Protein AF-A0A531MIB7-F1 (afdb_monomer_lite)

Secondary structure (DSSP, 8-state):
-EEEEEEEPTTS-EEEEEEE---S--SS---TT--------TT-------

Sequence (50 aa):
DMTVYHVRLDDGQ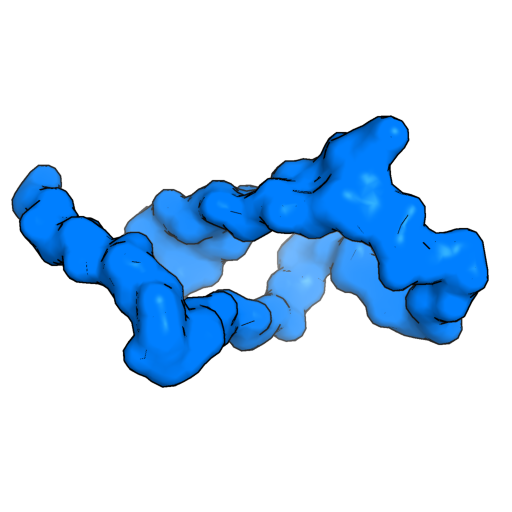IVRASALNAARVTEDPLTWNDRAWVSFRPDAGVVLAR

Foldseek 3Di:
DKDWDFDQDPVRDTDIDIDDPPDPDDPDDDDPPDDDDDDDDPPDDDDDDD

Radius of gyration: 12.63 Å; chains: 1; bounding box: 25×23×33 Å

pLDDT: mean 85.92, std 11.32, range [54.41, 95.88]

Structure (mmCIF, N/CA/C/O backbone):
data_AF-A0A531MIB7-F1
#
_entry.id   AF-A0A531MIB7-F1
#
loop_
_atom_site.group_PDB
_atom_site.id
_atom_site.type_symbol
_atom_site.label_atom_id
_atom_site.label_alt_id
_atom_site.label_comp_id
_atom_site.label_asym_id
_atom_site.label_entity_id
_atom_site.label_seq_id
_atom_site.pdbx_PDB_ins_code
_atom_site.Cartn_x
_atom_site.Cartn_y
_atom_site.Cartn_z
_atom_site.occupancy
_atom_site.B_iso_or_equiv
_atom_site.auth_seq_id
_atom_site.auth_comp_id
_atom_site.auth_asym_id
_atom_site.auth_atom_id
_atom_site.pdbx_PDB_model_num
ATOM 1 N N . ASP A 1 1 ? 10.828 -12.370 -5.869 1.00 79.44 1 ASP A N 1
ATOM 2 C CA . ASP A 1 1 ? 11.264 -11.118 -5.233 1.00 79.44 1 ASP A CA 1
ATOM 3 C C . ASP A 1 1 ? 10.041 -10.208 -5.073 1.00 79.44 1 ASP A C 1
ATOM 5 O O . ASP A 1 1 ? 9.093 -10.366 -5.846 1.00 79.44 1 ASP A O 1
ATOM 9 N N . MET A 1 2 ? 9.990 -9.405 -4.011 1.00 84.31 2 MET A N 1
ATOM 10 C CA . MET A 1 2 ? 8.794 -8.678 -3.554 1.00 84.31 2 MET A CA 1
ATOM 11 C C . MET A 1 2 ? 9.170 -7.241 -3.209 1.00 84.31 2 MET A C 1
ATOM 13 O O . MET A 1 2 ? 10.094 -7.021 -2.429 1.00 84.31 2 MET A O 1
ATOM 17 N N . THR A 1 3 ? 8.393 -6.283 -3.705 1.00 87.50 3 THR A N 1
ATOM 18 C CA . THR A 1 3 ? 8.502 -4.877 -3.305 1.00 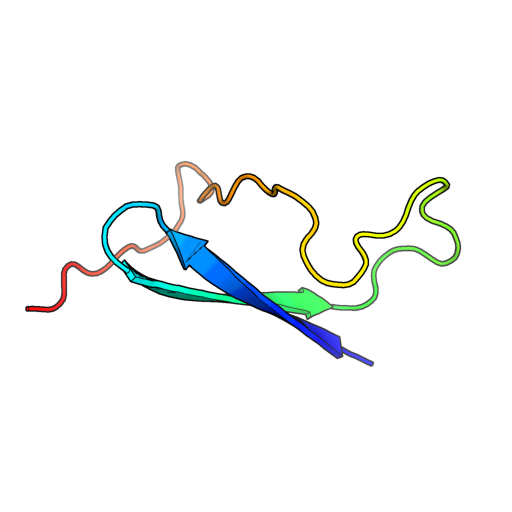87.50 3 THR A CA 1
ATOM 19 C C . THR A 1 3 ? 7.393 -4.534 -2.315 1.00 87.50 3 THR A C 1
ATOM 21 O O . THR A 1 3 ? 6.239 -4.918 -2.511 1.00 87.50 3 THR A O 1
ATOM 24 N N . VAL A 1 4 ? 7.728 -3.813 -1.242 1.00 91.69 4 VAL A N 1
ATOM 25 C CA . VAL A 1 4 ? 6.752 -3.315 -0.262 1.00 91.69 4 VAL A CA 1
ATOM 26 C C . VAL A 1 4 ? 6.766 -1.793 -0.269 1.00 91.69 4 VAL A C 1
ATOM 28 O O . VAL A 1 4 ? 7.777 -1.178 0.064 1.00 91.69 4 VAL A O 1
ATOM 31 N N . TYR A 1 5 ? 5.628 -1.191 -0.601 1.00 93.12 5 TYR A N 1
ATOM 32 C CA . TYR A 1 5 ? 5.424 0.252 -0.532 1.00 93.12 5 TYR A CA 1
ATOM 33 C C . TYR A 1 5 ? 4.819 0.636 0.821 1.00 93.12 5 TYR A C 1
ATOM 35 O O . TYR A 1 5 ? 3.799 0.076 1.234 1.00 93.12 5 TYR A O 1
ATOM 43 N N . HIS A 1 6 ? 5.434 1.609 1.495 1.00 95.88 6 HIS A N 1
ATOM 44 C CA . HIS A 1 6 ? 4.860 2.292 2.655 1.00 95.88 6 HIS A CA 1
ATOM 45 C C . HIS A 1 6 ? 4.171 3.573 2.188 1.00 95.88 6 HIS A C 1
ATOM 47 O O . HIS A 1 6 ? 4.836 4.573 1.926 1.00 95.88 6 HIS A O 1
ATOM 53 N N . VAL A 1 7 ? 2.844 3.547 2.094 1.00 95.56 7 VAL A N 1
ATOM 54 C CA . VAL A 1 7 ? 2.049 4.703 1.670 1.00 95.56 7 VAL A CA 1
ATOM 55 C C . VAL A 1 7 ? 1.460 5.375 2.898 1.00 95.56 7 VAL A C 1
ATOM 57 O O . VAL A 1 7 ? 0.702 4.756 3.642 1.00 95.56 7 VAL A O 1
ATOM 60 N N . ARG A 1 8 ? 1.806 6.644 3.111 1.00 95.75 8 ARG A N 1
ATOM 61 C CA . ARG A 1 8 ? 1.161 7.487 4.117 1.00 95.75 8 ARG A CA 1
ATOM 62 C C . ARG A 1 8 ? -0.064 8.143 3.488 1.00 95.75 8 ARG A C 1
ATOM 64 O O . ARG A 1 8 ? 0.074 8.833 2.483 1.00 95.75 8 ARG A O 1
ATOM 71 N N . LEU A 1 9 ? -1.232 7.912 4.071 1.00 94.00 9 LEU A N 1
ATOM 72 C CA . LEU A 1 9 ? -2.464 8.599 3.698 1.00 94.00 9 LEU A CA 1
ATOM 73 C C . LEU A 1 9 ? -2.484 10.017 4.283 1.00 94.00 9 LEU A C 1
ATOM 75 O O . LEU A 1 9 ? -1.736 10.328 5.212 1.00 94.00 9 LEU A O 1
ATOM 79 N N . ASP A 1 10 ? -3.366 10.865 3.758 1.00 93.50 10 ASP A N 1
ATOM 80 C CA . ASP A 1 10 ? -3.483 12.267 4.181 1.00 93.50 10 ASP A CA 1
ATOM 81 C C . ASP A 1 10 ? -3.835 12.412 5.677 1.00 93.50 10 ASP A C 1
ATOM 83 O O . ASP A 1 10 ? -3.471 13.402 6.308 1.00 93.50 10 ASP A O 1
ATOM 87 N N . ASP A 1 11 ? -4.485 11.407 6.271 1.00 92.88 11 ASP A N 1
ATOM 88 C CA . ASP A 1 11 ? -4.810 11.343 7.703 1.00 92.88 11 ASP A CA 1
ATOM 89 C C . ASP A 1 11 ? -3.671 10.783 8.582 1.00 92.88 11 ASP A C 1
ATOM 91 O O . ASP A 1 11 ? -3.814 10.647 9.797 1.00 92.88 11 ASP A O 1
ATOM 95 N N . GLY A 1 12 ? -2.523 10.465 7.979 1.00 94.06 12 GLY A N 1
ATOM 96 C CA . GLY A 1 12 ? -1.338 9.946 8.652 1.00 94.06 12 GLY A CA 1
ATOM 97 C C . GLY A 1 12 ? -1.288 8.424 8.801 1.00 94.06 12 GLY A C 1
ATOM 98 O O . GLY A 1 12 ? -0.247 7.914 9.226 1.00 94.06 12 GLY A O 1
ATOM 99 N N . GLN A 1 13 ? -2.340 7.686 8.428 1.00 91.56 13 GLN A N 1
ATOM 100 C CA . GLN A 1 13 ? -2.313 6.223 8.445 1.00 91.56 13 GLN A CA 1
ATOM 101 C C . GLN A 1 13 ? -1.294 5.675 7.439 1.00 91.56 13 GLN A C 1
ATOM 103 O O . GLN A 1 13 ? -1.091 6.238 6.363 1.00 91.56 13 GLN A O 1
ATOM 108 N N . ILE A 1 14 ? -0.650 4.554 7.779 1.00 93.94 14 ILE A N 1
ATOM 109 C CA . ILE A 1 14 ? 0.315 3.888 6.895 1.00 93.94 14 ILE A CA 1
ATOM 110 C C . ILE A 1 14 ? -0.300 2.610 6.336 1.00 93.94 14 ILE A C 1
ATOM 112 O O . ILE A 1 14 ? -0.568 1.660 7.074 1.00 93.94 14 ILE A O 1
ATOM 116 N N . VAL A 1 15 ? -0.428 2.555 5.012 1.00 93.12 15 VAL A N 1
ATOM 117 C CA . VAL A 1 15 ? -0.789 1.346 4.274 1.00 93.12 15 VAL A CA 1
ATOM 118 C C . VAL A 1 15 ? 0.472 0.678 3.735 1.00 93.12 15 VAL A C 1
ATOM 120 O O . VAL A 1 15 ? 1.316 1.316 3.105 1.00 93.12 15 VAL A O 1
ATOM 123 N N . ARG A 1 16 ? 0.598 -0.631 3.9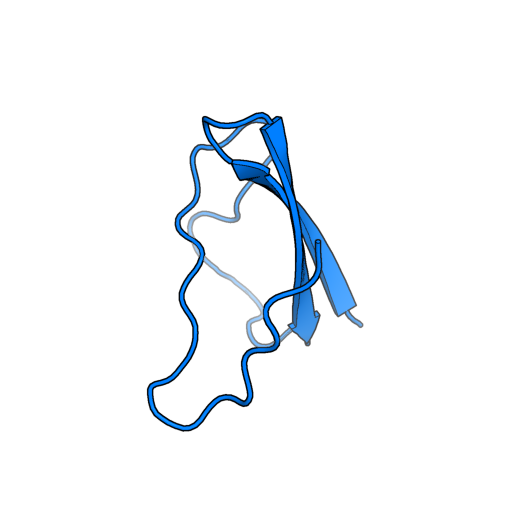77 1.00 94.12 16 ARG A N 1
ATOM 124 C CA . ARG A 1 16 ? 1.644 -1.482 3.399 1.00 94.12 16 ARG A CA 1
ATOM 125 C C . ARG A 1 16 ? 1.075 -2.232 2.205 1.00 94.12 16 ARG A C 1
ATOM 127 O O . ARG A 1 16 ? 0.213 -3.086 2.386 1.00 94.12 16 ARG A O 1
ATOM 134 N N . ALA A 1 17 ? 1.571 -1.930 1.011 1.00 92.06 17 ALA A N 1
ATOM 135 C CA . ALA A 1 17 ? 1.187 -2.621 -0.214 1.00 92.06 17 ALA A CA 1
ATOM 136 C C . ALA A 1 17 ? 2.350 -3.492 -0.698 1.00 92.06 17 ALA A C 1
ATOM 138 O O . ALA A 1 17 ? 3.420 -2.980 -1.024 1.00 92.06 17 ALA A O 1
ATOM 139 N N . SER A 1 18 ? 2.151 -4.809 -0.721 1.00 91.19 18 SER A N 1
ATOM 140 C CA . SER A 1 18 ? 3.140 -5.773 -1.206 1.00 91.19 18 SER A CA 1
ATOM 141 C C . SER A 1 18 ? 2.835 -6.160 -2.651 1.00 91.19 18 SER A C 1
ATOM 143 O O . SER A 1 18 ? 1.788 -6.750 -2.924 1.00 91.19 18 SER A O 1
ATOM 145 N N . ALA A 1 19 ? 3.754 -5.853 -3.558 1.00 84.44 19 ALA A N 1
ATOM 146 C CA . ALA A 1 19 ? 3.685 -6.243 -4.955 1.00 84.44 19 ALA A CA 1
ATOM 147 C C . ALA A 1 19 ? 4.711 -7.347 -5.223 1.00 84.44 19 ALA A C 1
ATOM 149 O O . ALA A 1 19 ? 5.921 -7.139 -5.091 1.00 84.44 19 ALA A O 1
ATOM 150 N N . LEU A 1 20 ? 4.231 -8.533 -5.612 1.00 83.62 20 LEU A N 1
ATOM 151 C CA . LEU A 1 20 ? 5.104 -9.540 -6.212 1.00 83.62 20 LEU A CA 1
ATOM 152 C C . LEU A 1 20 ? 5.680 -8.915 -7.478 1.00 83.62 20 LEU A C 1
ATOM 154 O O . LEU A 1 20 ? 4.913 -8.315 -8.227 1.00 83.62 20 LEU A O 1
ATOM 158 N N . ASN A 1 21 ? 6.993 -9.024 -7.700 1.00 66.00 21 ASN A N 1
ATOM 159 C CA . ASN A 1 21 ? 7.690 -8.390 -8.824 1.00 66.00 21 ASN A CA 1
ATOM 160 C C . ASN A 1 21 ? 7.202 -8.929 -10.184 1.00 66.00 21 ASN A C 1
ATOM 162 O O . ASN A 1 21 ? 7.873 -9.723 -10.841 1.00 66.00 21 ASN A O 1
ATOM 166 N N . ALA A 1 22 ? 6.017 -8.498 -10.599 1.00 58.47 22 ALA A N 1
ATOM 167 C CA . ALA A 1 22 ? 5.301 -8.909 -11.790 1.00 58.47 22 ALA A CA 1
ATOM 168 C C . ALA A 1 22 ? 5.348 -7.790 -12.833 1.00 58.47 22 ALA A C 1
ATOM 170 O O . ALA A 1 22 ? 4.323 -7.352 -13.329 1.00 58.47 22 ALA A O 1
ATOM 171 N N . ALA A 1 23 ? 6.553 -7.309 -13.125 1.00 54.41 23 ALA A N 1
ATOM 172 C CA . ALA A 1 23 ? 6.939 -6.744 -14.412 1.00 54.41 23 ALA A CA 1
ATOM 173 C C . ALA A 1 23 ? 8.427 -6.409 -14.329 1.00 54.41 23 ALA A C 1
ATOM 175 O O . ALA A 1 23 ? 8.856 -5.513 -13.604 1.00 54.41 23 ALA A O 1
ATOM 176 N N . ARG A 1 24 ? 9.237 -7.136 -15.096 1.00 57.97 24 ARG A N 1
ATOM 177 C CA . ARG A 1 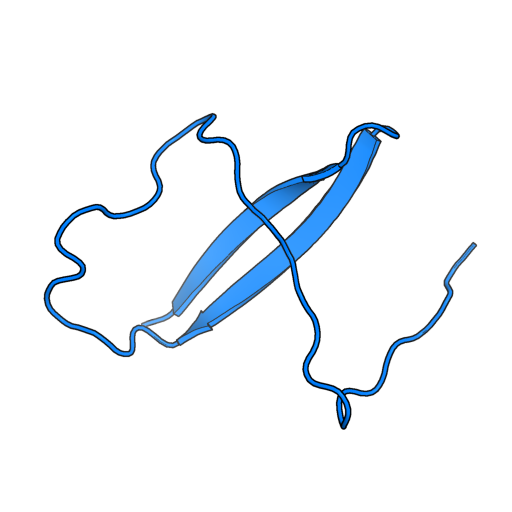24 ? 10.471 -6.545 -15.601 1.00 57.97 24 ARG A CA 1
ATOM 178 C C . ARG A 1 24 ? 10.017 -5.388 -16.500 1.00 57.97 24 ARG A C 1
ATOM 180 O O . ARG A 1 24 ? 9.372 -5.657 -17.504 1.00 57.97 24 ARG A O 1
ATOM 187 N N . VAL A 1 25 ? 10.364 -4.157 -16.119 1.00 59.69 25 VAL A N 1
ATOM 188 C CA . VAL A 1 25 ? 10.111 -2.894 -16.843 1.00 59.69 25 VAL A CA 1
ATOM 189 C C . VAL A 1 25 ? 8.687 -2.331 -16.676 1.00 59.69 25 VAL A C 1
ATOM 191 O O . VAL A 1 25 ? 7.843 -2.452 -17.556 1.00 59.69 25 VAL A O 1
ATOM 194 N N . THR A 1 26 ? 8.438 -1.656 -15.551 1.00 64.12 26 THR A N 1
ATOM 195 C CA . THR A 1 26 ? 7.493 -0.524 -15.521 1.00 64.12 26 THR A CA 1
ATOM 196 C C . THR A 1 26 ? 8.263 0.698 -16.020 1.00 64.12 26 THR A C 1
ATOM 198 O O . THR A 1 26 ? 9.355 0.949 -15.514 1.00 64.12 26 THR A O 1
ATOM 201 N N . GLU A 1 27 ? 7.745 1.418 -17.019 1.00 68.81 27 GLU A N 1
ATOM 202 C CA . GLU A 1 27 ? 8.434 2.579 -17.621 1.00 68.81 27 GLU A CA 1
ATOM 203 C C . GLU A 1 27 ? 8.700 3.707 -16.611 1.00 68.81 27 GLU A C 1
ATOM 205 O O . GLU A 1 27 ? 9.702 4.406 -16.736 1.00 68.81 27 GLU A O 1
ATOM 210 N N . ASP A 1 28 ? 7.852 3.830 -15.587 1.00 82.50 28 ASP A N 1
ATOM 211 C CA . ASP A 1 28 ? 7.973 4.825 -14.521 1.00 82.50 28 ASP A CA 1
ATOM 212 C C . ASP A 1 28 ? 7.705 4.175 -13.149 1.00 82.50 28 ASP A C 1
ATOM 214 O O . ASP A 1 28 ? 6.556 4.077 -12.700 1.00 82.50 28 ASP A O 1
ATOM 218 N N . PRO A 1 29 ? 8.728 3.575 -12.516 1.00 83.50 29 PRO A N 1
ATOM 219 C CA . PRO A 1 29 ? 8.564 2.963 -11.209 1.00 83.50 29 PRO A CA 1
ATOM 220 C C . PRO A 1 29 ? 8.404 4.041 -10.134 1.00 83.50 29 PRO A C 1
ATOM 222 O O . PRO A 1 29 ? 9.199 4.975 -10.069 1.00 83.50 29 PRO A O 1
ATOM 225 N N . LEU A 1 30 ? 7.446 3.841 -9.221 1.00 88.00 30 LEU A N 1
ATOM 226 C CA . LEU A 1 30 ? 7.328 4.671 -8.021 1.00 88.00 30 LEU A CA 1
ATOM 227 C C . LEU A 1 30 ? 8.663 4.718 -7.268 1.00 88.00 30 LEU A C 1
ATOM 229 O O . LEU A 1 30 ? 9.227 3.676 -6.911 1.00 88.00 30 LEU A O 1
ATOM 233 N N . THR A 1 31 ? 9.121 5.930 -6.985 1.00 89.94 31 THR A N 1
ATOM 234 C CA . THR A 1 31 ? 10.296 6.238 -6.178 1.00 89.94 31 THR A CA 1
ATOM 235 C C . THR A 1 31 ? 9.895 6.942 -4.878 1.00 89.94 31 THR A C 1
ATOM 237 O O . THR A 1 31 ? 8.725 7.042 -4.500 1.00 89.94 31 THR A O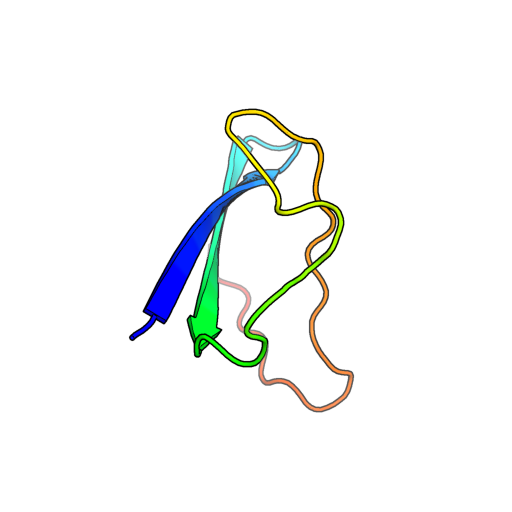 1
ATOM 240 N N . TRP A 1 32 ? 10.891 7.364 -4.107 1.00 92.25 32 TRP A N 1
ATOM 241 C CA . TRP A 1 32 ? 10.694 7.972 -2.800 1.00 92.25 32 TRP A CA 1
ATOM 242 C C . TRP A 1 32 ? 9.864 9.256 -2.878 1.00 92.25 32 TRP A C 1
ATOM 244 O O . TRP A 1 32 ? 10.206 10.181 -3.606 1.00 92.25 32 TRP A O 1
ATOM 254 N N . ASN A 1 33 ? 8.849 9.339 -2.014 1.00 93.31 33 ASN A N 1
ATOM 255 C CA . ASN A 1 33 ? 7.933 10.478 -1.865 1.00 93.31 33 ASN A CA 1
ATOM 256 C C . ASN A 1 33 ? 6.991 10.734 -3.050 1.00 93.31 33 ASN A C 1
ATOM 258 O O . ASN A 1 33 ? 6.306 11.758 -3.055 1.00 93.31 33 ASN A O 1
ATOM 262 N N . ASP A 1 34 ? 6.895 9.808 -4.002 1.00 94.56 34 ASP A N 1
ATOM 263 C CA . ASP A 1 34 ? 5.884 9.902 -5.047 1.00 94.56 34 ASP A CA 1
ATOM 264 C C . ASP A 1 34 ? 4.475 9.815 -4.464 1.00 94.56 34 ASP A C 1
ATOM 266 O O . ASP A 1 34 ? 4.187 9.052 -3.532 1.00 94.56 34 ASP A O 1
ATOM 270 N N . ARG A 1 35 ? 3.558 10.586 -5.054 1.00 93.50 35 ARG A N 1
ATOM 271 C CA . ARG A 1 35 ? 2.138 10.463 -4.741 1.00 93.50 35 ARG A CA 1
ATOM 272 C C . ARG A 1 35 ? 1.591 9.210 -5.414 1.00 93.50 35 ARG A C 1
ATOM 274 O O . ARG A 1 35 ? 1.615 9.094 -6.634 1.00 93.50 35 ARG A O 1
ATOM 281 N N . ALA A 1 36 ? 1.034 8.313 -4.611 1.00 91.75 36 ALA A N 1
ATOM 282 C CA . ALA A 1 36 ? 0.446 7.067 -5.078 1.00 91.75 36 ALA A CA 1
ATOM 283 C C . ALA A 1 36 ? -1.035 6.969 -4.700 1.00 91.75 36 ALA A C 1
ATOM 285 O O . ALA A 1 36 ? -1.500 7.593 -3.745 1.00 91.75 36 ALA A O 1
ATOM 286 N N . TRP A 1 37 ? -1.760 6.131 -5.435 1.00 91.31 37 TRP A N 1
ATOM 287 C CA . TRP A 1 37 ? -3.114 5.715 -5.090 1.00 91.31 37 TRP A CA 1
ATOM 288 C C . TRP A 1 37 ? -3.082 4.274 -4.597 1.00 91.31 37 TRP A C 1
ATOM 290 O O . TRP A 1 37 ? -2.502 3.405 -5.247 1.00 91.31 37 TRP A O 1
ATOM 300 N N . VAL A 1 38 ? -3.738 4.009 -3.470 1.00 91.00 38 VAL A N 1
ATOM 301 C CA . VAL A 1 38 ? -3.996 2.644 -3.007 1.00 91.00 38 VAL A CA 1
ATOM 302 C C . VAL A 1 38 ? -5.434 2.296 -3.346 1.00 91.00 38 VAL A C 1
ATOM 304 O O . VAL A 1 38 ? -6.353 3.051 -3.035 1.00 91.00 38 VAL A O 1
ATOM 307 N N . SER A 1 39 ? -5.630 1.144 -3.977 1.00 90.62 39 SER A N 1
ATOM 308 C CA . SER A 1 39 ? -6.955 0.603 -4.252 1.00 90.62 39 SER A CA 1
ATOM 309 C C . SER A 1 39 ? -7.013 -0.861 -3.845 1.00 90.62 39 SER A C 1
ATOM 311 O O . SER A 1 39 ? -6.016 -1.583 -3.891 1.00 90.62 39 SER A O 1
ATOM 313 N N . PHE A 1 40 ? -8.199 -1.290 -3.437 1.00 89.69 40 PHE A N 1
ATOM 314 C CA . PHE A 1 40 ? -8.509 -2.687 -3.186 1.00 89.69 40 PHE A CA 1
ATOM 315 C C . PHE A 1 40 ? -9.402 -3.172 -4.317 1.00 89.69 40 PHE A C 1
ATOM 317 O O . PHE A 1 40 ? -10.265 -2.432 -4.797 1.00 89.69 40 PHE A O 1
ATOM 324 N N . ARG A 1 41 ? -9.201 -4.415 -4.755 1.00 91.19 41 ARG A N 1
ATOM 325 C CA . ARG A 1 41 ? -10.134 -5.016 -5.703 1.00 91.19 41 ARG A CA 1
ATOM 326 C C . ARG A 1 41 ? -11.532 -5.105 -5.072 1.00 91.19 41 ARG A C 1
ATOM 328 O O . ARG A 1 41 ? -11.623 -5.254 -3.854 1.00 91.19 41 ARG A O 1
ATOM 335 N N . PRO A 1 42 ? -12.609 -5.090 -5.876 1.00 93.94 42 PRO A N 1
ATOM 336 C CA . PRO A 1 42 ? -13.972 -5.206 -5.353 1.00 93.94 42 PRO A CA 1
ATOM 337 C C . PRO A 1 42 ? -14.225 -6.477 -4.526 1.00 93.94 42 PRO A C 1
ATOM 339 O O . PRO A 1 42 ? -15.106 -6.488 -3.676 1.00 93.94 42 PRO A O 1
ATOM 342 N N . ASP A 1 43 ? -13.460 -7.540 -4.782 1.00 95.31 43 ASP A N 1
ATOM 343 C CA . ASP A 1 43 ? -13.529 -8.847 -4.121 1.00 95.31 43 ASP A CA 1
ATOM 344 C C . ASP A 1 43 ? -12.505 -9.020 -2.980 1.00 95.31 43 ASP A C 1
ATOM 346 O O . ASP A 1 43 ? -12.383 -10.108 -2.416 1.00 95.31 43 ASP A O 1
ATOM 350 N N . ALA A 1 44 ? -11.755 -7.973 -2.620 1.00 92.56 44 ALA A N 1
ATOM 351 C CA . ALA A 1 44 ? -10.775 -8.038 -1.542 1.00 92.56 44 ALA A CA 1
ATOM 352 C C . ALA A 1 44 ? -11.441 -7.995 -0.155 1.00 92.56 44 ALA A C 1
ATOM 354 O O . ALA A 1 44 ? -12.321 -7.177 0.110 1.00 92.56 44 ALA A O 1
ATOM 355 N N . GLY A 1 45 ? -10.961 -8.831 0.771 1.00 92.88 45 GLY A N 1
ATOM 356 C CA . GLY A 1 45 ? -11.315 -8.716 2.185 1.00 92.88 45 GLY A CA 1
ATOM 357 C C . GLY A 1 45 ? -10.651 -7.487 2.809 1.00 92.88 45 GLY A C 1
ATOM 358 O O . GLY A 1 45 ? -9.426 -7.432 2.901 1.00 92.88 45 GLY A O 1
ATOM 359 N N . VAL A 1 46 ? -11.451 -6.516 3.251 1.00 89.25 46 VAL A N 1
ATOM 360 C CA . VAL A 1 46 ? -10.985 -5.317 3.965 1.00 89.25 46 VAL A CA 1
ATOM 361 C C . VAL A 1 46 ? -11.474 -5.381 5.407 1.00 89.25 46 VAL A C 1
ATOM 363 O O . VAL A 1 46 ? -12.651 -5.630 5.659 1.00 89.25 46 VAL A O 1
ATOM 366 N N . VAL A 1 47 ? -10.569 -5.151 6.357 1.00 88.25 47 VAL A N 1
ATOM 367 C CA . VAL A 1 47 ? -10.887 -5.117 7.789 1.00 88.25 47 VAL A CA 1
ATOM 368 C C . VAL A 1 47 ? -10.695 -3.698 8.301 1.00 88.25 47 VAL A C 1
ATOM 370 O O . VAL A 1 47 ? -9.617 -3.126 8.154 1.00 88.25 47 VAL A O 1
ATOM 373 N N . LEU A 1 48 ? -11.731 -3.147 8.931 1.00 84.62 48 LEU A N 1
ATOM 374 C CA . LEU A 1 48 ? -11.630 -1.896 9.672 1.00 84.62 48 LEU A CA 1
ATOM 375 C C . LEU A 1 48 ? -11.052 -2.192 11.061 1.00 84.62 48 LEU A C 1
ATOM 377 O O . LEU A 1 48 ? -11.719 -2.805 11.894 1.00 84.62 48 LEU A O 1
ATOM 381 N N . ALA A 1 49 ? -9.812 -1.774 11.294 1.00 76.81 49 ALA A N 1
ATOM 382 C CA . ALA A 1 49 ? -9.184 -1.789 12.613 1.00 76.81 49 ALA A CA 1
ATOM 383 C C . ALA A 1 49 ? -9.236 -0.380 13.229 1.00 76.81 49 ALA A C 1
ATOM 385 O O . ALA A 1 49 ? -9.260 0.609 12.498 1.00 76.81 49 ALA A O 1
ATOM 386 N N . ARG A 1 50 ? -9.312 -0.305 14.561 1.00 68.19 50 ARG A N 1
ATOM 387 C CA . ARG A 1 50 ? -9.394 0.944 15.334 1.00 68.19 50 ARG A CA 1
ATOM 388 C C . ARG A 1 50 ? -8.016 1.470 15.713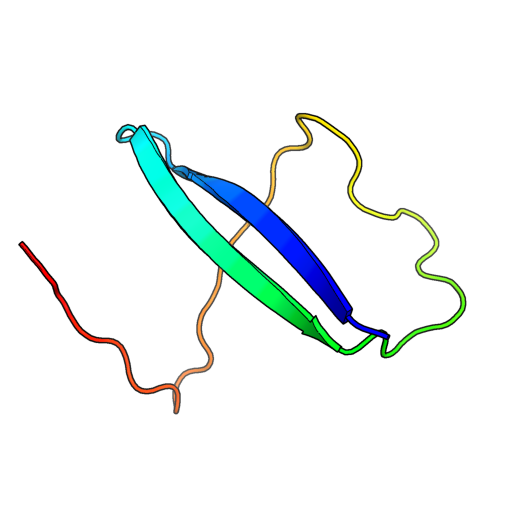 1.00 68.19 50 ARG A C 1
ATOM 390 O O . ARG A 1 50 ? -7.148 0.623 16.013 1.00 68.19 50 ARG A O 1
#